Protein AF-A0A1Q4A451-F1 (afdb_monomer)

Foldseek 3Di:
DVVVVVVLQVLDLVSVLVQFFQQQNPDPCFVVQSVVVVVVQVQSHKDWDDDPDAWDWAWDADPVRAIWIWTWDWIWIDHPNWIKIKIWTAICGQRVDRSRHGTFAIEMETADPVCDDPQSVVVVVLSVPQHSVRPDHGHYYYDD

Radius of gyration: 14.91 Å; Cα contacts (8 Å, |Δi|>4): 261; chains: 1; bounding box: 36×28×41 Å

Secondary structure (DSSP, 8-state):
-HHHHHHHTT--HHHHHTTB-HHHHT-TTHHHHHHHHHHT-TTS--EEPPPSSPPEEEEEE-TTS-EEEEEEEEEEEEETTEEEEEEEEEEEEESS-GGGBEEEEEEEEEPPSSS--HHHHHHHHHHHT--TT--SPPEEE---

Nearest PDB structures (foldseek):
  7cxv-assembly1_A  TM=4.084E-01  e=2.844E+00  Saccharothrix mutabilis subsp. capreolus
  7cxv-assembly1_B-2  TM=4.315E-01  e=4.055E+00  Saccharothrix mutabilis subsp. capreolus
  3e99-assembly1_A  TM=3.545E-01  e=5.781E+00  Burkholderia mallei ATCC 23344
  8xci-assembly1_J  TM=2.433E-01  e=2.681E+00  Escherichia phage Lambda

Mean predicted aligned error: 6.19 Å

Structure (mmCIF, N/CA/C/O backbone):
data_AF-A0A1Q4A451-F1
#
_entry.id   AF-A0A1Q4A451-F1
#
loop_
_atom_site.group_PDB
_atom_site.id
_atom_site.type_symbol
_atom_site.label_atom_id
_atom_site.label_alt_id
_atom_site.label_comp_id
_atom_site.label_asym_id
_atom_site.label_entity_id
_atom_site.label_seq_id
_atom_site.pdbx_PDB_ins_code
_atom_site.Cartn_x
_atom_site.Cartn_y
_atom_site.Cartn_z
_atom_site.occupancy
_atom_site.B_iso_or_equiv
_atom_site.auth_seq_id
_atom_site.auth_comp_id
_atom_site.auth_asym_id
_atom_site.auth_atom_id
_atom_site.pdbx_PDB_model_num
ATOM 1 N N . MET A 1 1 ? 11.476 10.130 0.669 1.00 39.94 1 MET A N 1
ATOM 2 C CA . MET A 1 1 ? 10.596 9.310 1.534 1.00 39.94 1 MET A CA 1
ATOM 3 C C . MET A 1 1 ? 9.775 10.143 2.523 1.00 39.94 1 MET A C 1
ATOM 5 O O . MET A 1 1 ? 8.833 9.606 3.077 1.00 39.94 1 MET A O 1
ATOM 9 N N . THR A 1 2 ? 10.080 11.434 2.714 1.00 37.59 2 THR A N 1
ATOM 10 C CA . THR A 1 2 ? 9.196 12.423 3.365 1.00 37.59 2 THR A CA 1
ATOM 11 C C . THR A 1 2 ? 7.920 12.685 2.547 1.00 37.59 2 THR A C 1
ATOM 13 O O . THR A 1 2 ? 6.843 12.718 3.117 1.00 37.59 2 THR A O 1
ATOM 16 N N . GLY A 1 3 ? 8.010 12.683 1.209 1.00 43.44 3 GLY A N 1
ATOM 17 C CA . GLY A 1 3 ? 6.883 13.034 0.327 1.00 43.44 3 GLY A CA 1
ATOM 18 C C . GLY A 1 3 ? 5.724 12.031 0.170 1.00 43.44 3 GLY A C 1
ATOM 19 O O . GLY A 1 3 ? 4.700 12.415 -0.370 1.00 43.44 3 GLY A O 1
ATOM 20 N N . ILE A 1 4 ? 5.833 10.765 0.608 1.00 45.91 4 ILE A N 1
ATOM 21 C CA . ILE A 1 4 ? 4.670 9.837 0.601 1.00 45.91 4 ILE A CA 1
ATOM 22 C C . ILE A 1 4 ? 3.835 10.034 1.876 1.00 45.91 4 ILE A C 1
ATOM 24 O O . ILE A 1 4 ? 2.612 10.001 1.825 1.00 45.91 4 ILE A O 1
ATOM 28 N N . VAL A 1 5 ? 4.497 10.308 3.007 1.00 51.66 5 VAL A N 1
ATOM 29 C CA . VAL A 1 5 ? 3.844 10.586 4.297 1.00 51.66 5 VAL A CA 1
ATOM 30 C C . VAL A 1 5 ? 3.244 11.996 4.316 1.00 51.66 5 VAL A C 1
ATOM 32 O O . VAL A 1 5 ? 2.123 12.159 4.775 1.00 51.66 5 VAL A O 1
ATOM 35 N N . GLU A 1 6 ? 3.946 12.994 3.765 1.00 46.84 6 GLU A N 1
ATOM 36 C CA . GLU A 1 6 ? 3.465 14.386 3.664 1.00 46.84 6 GLU A CA 1
ATOM 37 C C . GLU A 1 6 ? 2.233 14.548 2.756 1.00 46.84 6 GLU A C 1
ATOM 39 O O . GLU A 1 6 ? 1.507 15.525 2.893 1.00 46.84 6 GLU A O 1
ATOM 44 N N . GLU A 1 7 ? 1.969 13.613 1.841 1.00 47.66 7 GLU A N 1
ATOM 45 C CA . GLU A 1 7 ? 0.846 13.729 0.898 1.00 47.66 7 GLU A CA 1
ATOM 46 C C . GLU A 1 7 ? -0.374 12.896 1.283 1.00 47.66 7 GLU A C 1
ATOM 48 O O . GLU A 1 7 ? -1.500 13.304 1.007 1.00 47.66 7 GLU A O 1
ATOM 53 N N . LEU A 1 8 ? -0.173 11.815 2.037 1.00 49.81 8 LEU A N 1
ATOM 54 C CA . LEU A 1 8 ? -1.249 11.159 2.781 1.00 49.81 8 LEU A CA 1
ATOM 55 C C . LEU A 1 8 ? -1.810 12.046 3.907 1.00 49.81 8 LEU A C 1
ATOM 57 O O . LEU A 1 8 ? -2.954 11.868 4.309 1.00 49.81 8 LEU A O 1
ATOM 61 N N . ASP A 1 9 ? -1.026 13.015 4.389 1.00 43.16 9 ASP A N 1
ATOM 62 C CA . ASP A 1 9 ? -1.444 14.046 5.352 1.00 43.16 9 ASP A CA 1
ATOM 63 C C . ASP A 1 9 ? -2.396 15.094 4.729 1.00 43.16 9 ASP A C 1
ATOM 65 O O . ASP A 1 9 ? -3.038 15.856 5.446 1.00 43.16 9 ASP A O 1
ATOM 69 N N . SER A 1 10 ? -2.519 15.146 3.392 1.00 44.66 10 SER A N 1
ATOM 70 C CA . SER A 1 10 ? -3.312 16.178 2.701 1.00 44.66 10 SER A CA 1
ATOM 71 C C . SER A 1 10 ? -4.814 15.878 2.598 1.00 44.66 10 SER A C 1
ATOM 73 O O . SER A 1 10 ? -5.590 16.801 2.352 1.00 44.66 10 SER A O 1
ATOM 75 N N . GLY A 1 11 ? -5.234 14.620 2.803 1.00 45.44 11 GLY A N 1
ATOM 76 C CA . GLY A 1 11 ? -6.645 14.213 2.725 1.00 45.44 11 GLY A CA 1
ATOM 77 C C . GLY A 1 11 ? -7.291 14.395 1.343 1.00 45.44 11 GLY A C 1
ATOM 78 O O . GLY A 1 11 ? -8.510 14.529 1.266 1.00 45.44 11 GLY A O 1
ATOM 79 N N . ASP A 1 12 ? -6.491 14.453 0.271 1.00 46.72 12 ASP A N 1
ATOM 80 C CA . ASP A 1 12 ? -6.959 14.659 -1.104 1.00 46.72 12 ASP A CA 1
ATOM 81 C C . ASP A 1 12 ? -6.909 13.340 -1.903 1.00 46.72 12 ASP A C 1
ATOM 83 O O . ASP A 1 12 ? -5.846 12.878 -2.330 1.00 46.72 12 ASP A O 1
ATOM 87 N N . ASP A 1 13 ? -8.074 12.716 -2.093 1.00 52.72 13 ASP A N 1
ATOM 88 C CA . ASP A 1 13 ? -8.239 11.388 -2.710 1.00 52.72 13 ASP A CA 1
ATOM 89 C C . ASP A 1 13 ? -7.681 11.313 -4.143 1.00 52.72 13 ASP A C 1
ATOM 91 O O . ASP A 1 13 ? -7.189 10.268 -4.579 1.00 52.72 13 ASP A O 1
ATOM 95 N N . LEU A 1 14 ? -7.703 12.438 -4.872 1.00 50.50 14 LEU A N 1
ATOM 96 C CA . LEU A 1 14 ? -7.162 12.538 -6.232 1.00 50.50 14 LEU A CA 1
ATOM 97 C C . LEU A 1 14 ? -5.635 12.433 -6.247 1.00 50.50 14 LEU A C 1
ATOM 99 O O . LEU A 1 14 ? -5.069 11.765 -7.112 1.00 50.50 14 LEU A O 1
ATOM 103 N N . GLY A 1 15 ? -4.970 13.039 -5.262 1.00 61.75 15 GLY A N 1
ATOM 104 C CA . GLY A 1 15 ? -3.519 12.953 -5.126 1.00 61.75 15 GLY A CA 1
ATOM 105 C C . GLY A 1 15 ? -3.061 11.540 -4.775 1.00 61.75 15 GLY A C 1
ATOM 106 O O . GLY A 1 15 ? -1.981 11.128 -5.191 1.00 61.75 15 GLY A O 1
ATOM 107 N N . PHE A 1 16 ? -3.884 10.769 -4.057 1.00 70.44 16 PHE A N 1
ATOM 108 C CA . PHE A 1 16 ? -3.543 9.404 -3.669 1.00 70.44 16 PHE A CA 1
ATOM 109 C C . PHE A 1 16 ? -3.667 8.405 -4.827 1.00 70.44 16 PHE A C 1
ATOM 111 O O . PHE A 1 16 ? -2.749 7.612 -5.034 1.00 70.44 16 PHE A O 1
ATOM 118 N N . GLU A 1 17 ? -4.742 8.469 -5.623 1.00 79.44 17 GLU A N 1
ATOM 119 C CA . GLU A 1 17 ? -4.916 7.607 -6.805 1.00 79.44 17 GLU A CA 1
ATOM 120 C C . GLU A 1 17 ? -3.797 7.831 -7.841 1.00 79.44 17 GLU A C 1
ATOM 122 O O . GLU A 1 17 ? -3.248 6.874 -8.388 1.00 79.44 17 GLU A O 1
ATOM 127 N N . GLU A 1 18 ? -3.385 9.084 -8.064 1.00 81.56 18 GLU A N 1
ATOM 128 C CA . GLU A 1 18 ? -2.313 9.443 -9.006 1.00 81.56 18 GLU A CA 1
ATOM 129 C C . GLU A 1 18 ? -0.931 8.884 -8.629 1.00 81.56 18 GLU A C 1
ATOM 131 O O . GLU A 1 18 ? -0.033 8.838 -9.471 1.00 81.56 18 GLU A O 1
ATOM 136 N N . ARG A 1 19 ? -0.748 8.436 -7.381 1.00 82.00 19 ARG A N 1
ATOM 137 C CA . ARG A 1 19 ? 0.505 7.833 -6.899 1.00 82.00 19 ARG A CA 1
ATOM 138 C C . ARG A 1 19 ? 0.629 6.359 -7.222 1.00 82.00 19 ARG A C 1
ATOM 140 O O . ARG A 1 19 ? 1.727 5.814 -7.092 1.00 82.00 19 ARG A O 1
ATOM 147 N N . PHE A 1 20 ? -0.466 5.715 -7.610 1.00 89.81 20 PHE A N 1
ATOM 148 C CA . PHE A 1 20 ? -0.434 4.332 -8.043 1.00 89.81 20 PHE A CA 1
ATOM 149 C C . PHE A 1 20 ? 0.208 4.215 -9.423 1.00 89.81 20 PHE A C 1
ATOM 151 O O . PHE A 1 20 ? -0.042 5.028 -10.315 1.00 89.81 20 PHE A O 1
ATOM 158 N N . GLY A 1 21 ? 1.012 3.169 -9.606 1.00 89.25 21 GLY A N 1
ATOM 159 C CA . GLY A 1 21 ? 1.537 2.835 -10.925 1.00 89.25 21 GLY A CA 1
ATOM 160 C C . GLY A 1 21 ? 0.413 2.525 -11.909 1.00 89.25 21 GLY A C 1
ATOM 161 O O . GLY A 1 21 ? -0.682 2.112 -11.516 1.00 89.25 21 GLY A O 1
ATOM 162 N N . ASP A 1 22 ? 0.672 2.708 -13.203 1.00 92.69 22 ASP A N 1
ATOM 163 C CA . ASP A 1 22 ? -0.299 2.478 -14.282 1.00 92.69 22 ASP A CA 1
ATOM 164 C C . ASP A 1 22 ? -0.982 1.111 -14.177 1.00 92.69 22 ASP A C 1
ATOM 166 O O . ASP A 1 22 ? -2.191 0.992 -14.389 1.00 92.69 22 ASP A O 1
ATOM 170 N N . ARG A 1 23 ? -0.224 0.076 -13.795 1.00 90.19 23 ARG A N 1
ATOM 171 C CA . ARG A 1 23 ? -0.740 -1.282 -13.623 1.00 90.19 23 ARG A CA 1
ATOM 172 C C . ARG A 1 23 ? -1.788 -1.375 -12.519 1.00 90.19 23 ARG A C 1
ATOM 174 O O . ARG A 1 23 ? -2.793 -2.058 -12.714 1.00 90.19 23 ARG A O 1
ATOM 181 N N . ALA A 1 24 ? -1.551 -0.715 -11.389 1.00 91.06 24 ALA A N 1
ATOM 182 C CA . ALA A 1 24 ? -2.480 -0.684 -10.268 1.00 91.06 24 ALA A CA 1
ATOM 183 C C . ALA A 1 24 ? -3.697 0.195 -10.584 1.00 91.06 24 ALA A C 1
ATOM 185 O O . ALA A 1 24 ? -4.820 -0.205 -10.298 1.00 91.06 24 ALA A O 1
ATOM 186 N N . ARG A 1 25 ? -3.504 1.332 -11.269 1.00 90.44 25 ARG A N 1
ATOM 187 C CA . ARG A 1 25 ? -4.606 2.202 -11.729 1.00 90.44 25 ARG A CA 1
ATOM 188 C C . ARG A 1 25 ? -5.520 1.544 -12.758 1.00 90.44 25 ARG A C 1
ATOM 190 O O . ARG A 1 25 ? -6.693 1.884 -12.848 1.00 90.44 25 ARG A O 1
ATOM 197 N N . ALA A 1 26 ? -4.999 0.593 -13.528 1.00 90.12 26 ALA A N 1
ATOM 198 C CA . ALA A 1 26 ? -5.799 -0.208 -14.446 1.00 90.12 26 ALA A CA 1
ATOM 199 C C . ALA A 1 26 ? -6.661 -1.277 -13.741 1.00 90.12 26 ALA A C 1
ATOM 201 O O . ALA A 1 26 ? -7.489 -1.907 -14.405 1.00 90.12 26 ALA A O 1
ATOM 202 N N . ASP A 1 27 ? -6.474 -1.517 -12.437 1.00 88.00 27 ASP A N 1
ATOM 203 C CA . ASP A 1 27 ? -7.316 -2.437 -11.677 1.00 88.00 27 ASP A CA 1
ATOM 204 C C . ASP A 1 27 ? -8.691 -1.815 -11.400 1.00 88.00 27 ASP A C 1
ATOM 206 O O . ASP A 1 27 ? -8.814 -0.757 -10.783 1.00 88.00 27 ASP A O 1
ATOM 210 N N . ALA A 1 28 ? -9.750 -2.488 -11.853 1.00 82.50 28 ALA A N 1
ATOM 211 C CA . ALA A 1 28 ? -11.114 -1.975 -11.741 1.00 82.50 28 ALA A CA 1
ATOM 212 C C . ALA A 1 28 ? -11.594 -1.833 -10.284 1.00 82.50 28 ALA A C 1
ATOM 214 O O . ALA A 1 28 ? -12.543 -1.093 -10.040 1.00 82.50 28 ALA A O 1
ATOM 215 N N . GLY A 1 29 ? -10.965 -2.536 -9.334 1.00 87.19 29 GLY A N 1
ATOM 216 C CA . GLY A 1 29 ? -11.291 -2.479 -7.912 1.00 87.19 29 GLY A CA 1
ATOM 217 C C . GLY A 1 29 ? -10.511 -1.422 -7.134 1.00 87.19 29 GLY A C 1
ATOM 218 O O . GLY A 1 29 ? -10.792 -1.235 -5.951 1.00 87.19 29 GLY A O 1
ATOM 219 N N . LEU A 1 30 ? -9.556 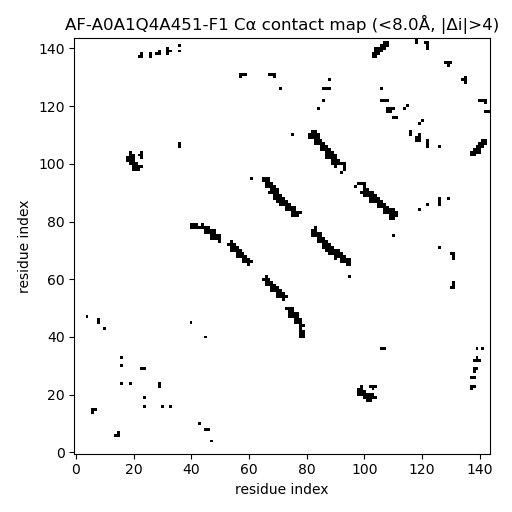-0.717 -7.758 1.00 88.25 30 LEU A N 1
ATOM 220 C CA . LEU A 1 30 ? -8.704 0.237 -7.046 1.00 88.25 30 LEU A CA 1
ATOM 221 C C . LEU A 1 30 ? -9.524 1.348 -6.386 1.00 88.25 30 LEU A C 1
ATOM 223 O O . LEU A 1 30 ? -9.317 1.630 -5.210 1.00 88.25 30 LEU A O 1
ATOM 227 N N . LYS A 1 31 ? -10.468 1.949 -7.119 1.00 87.38 31 LYS A N 1
ATOM 228 C CA . LYS A 1 31 ? -11.271 3.071 -6.614 1.00 87.38 31 LYS A CA 1
ATOM 229 C C . LYS A 1 31 ? -12.107 2.675 -5.397 1.00 87.38 31 LYS A C 1
ATOM 231 O O . LYS A 1 31 ? -11.989 3.300 -4.351 1.00 87.38 31 LYS A O 1
ATOM 236 N N . ASP A 1 32 ? -12.883 1.599 -5.520 1.00 89.00 32 ASP A N 1
ATOM 237 C CA . ASP A 1 32 ? -13.702 1.076 -4.420 1.00 89.00 32 ASP A CA 1
ATOM 238 C C . ASP A 1 32 ? -12.825 0.665 -3.223 1.00 89.00 32 ASP A C 1
ATOM 240 O O . ASP A 1 32 ? -13.206 0.839 -2.066 1.00 89.00 32 ASP A O 1
ATOM 244 N N . GLY A 1 33 ? -11.622 0.147 -3.493 1.00 90.19 33 GLY A N 1
ATOM 245 C CA . GLY A 1 33 ? -10.631 -0.163 -2.471 1.00 90.19 33 GLY A CA 1
ATOM 246 C C . GLY A 1 33 ? -10.100 1.079 -1.752 1.00 90.19 33 GLY A C 1
ATOM 247 O O . GLY A 1 33 ? -9.978 1.057 -0.529 1.00 90.19 33 GLY A O 1
ATOM 248 N N . ILE A 1 34 ? -9.793 2.158 -2.481 1.00 88.44 34 ILE A N 1
ATOM 249 C CA . ILE A 1 34 ? -9.358 3.437 -1.903 1.00 88.44 34 ILE A CA 1
ATOM 250 C C . ILE A 1 34 ? -10.475 3.998 -1.020 1.00 88.44 34 ILE A C 1
ATOM 252 O O . ILE A 1 34 ? -10.216 4.314 0.138 1.00 88.44 34 ILE A O 1
ATOM 256 N N . ASP A 1 35 ? -11.717 4.024 -1.510 1.00 87.56 35 ASP A N 1
ATOM 257 C CA . ASP A 1 35 ? -12.876 4.483 -0.737 1.00 87.56 35 ASP A CA 1
ATOM 258 C C . ASP A 1 35 ? -13.052 3.657 0.553 1.00 87.56 35 ASP A C 1
ATOM 260 O O . ASP A 1 35 ? -13.297 4.205 1.631 1.00 87.56 35 ASP A O 1
ATOM 264 N N . ALA A 1 36 ? -12.871 2.333 0.478 1.00 89.56 36 ALA A N 1
ATOM 265 C CA . ALA A 1 36 ? -12.935 1.452 1.643 1.00 89.56 36 ALA A CA 1
ATOM 266 C C . ALA A 1 36 ? -11.786 1.694 2.637 1.00 89.56 36 ALA A C 1
ATOM 268 O O . ALA A 1 36 ? -12.018 1.720 3.848 1.00 89.56 36 ALA A O 1
ATOM 269 N N . LEU A 1 37 ? -10.561 1.894 2.140 1.00 88.88 37 LEU A N 1
ATOM 270 C CA . LEU A 1 37 ? -9.385 2.217 2.948 1.00 88.88 37 LEU A CA 1
ATOM 271 C C . LEU A 1 37 ? -9.584 3.545 3.686 1.00 88.88 37 LEU A C 1
ATOM 273 O O . LEU A 1 37 ? -9.379 3.608 4.896 1.00 88.88 37 LEU A O 1
ATOM 277 N N . LEU A 1 38 ? -10.025 4.587 2.982 1.00 83.25 38 LEU A N 1
ATOM 278 C CA . LEU A 1 38 ? -10.311 5.901 3.560 1.00 83.25 38 LEU A CA 1
ATOM 279 C C . LEU A 1 38 ? -11.463 5.834 4.568 1.00 83.25 38 LEU A C 1
ATOM 281 O O . LEU A 1 38 ? -11.393 6.447 5.632 1.00 83.25 38 LEU A O 1
ATOM 285 N N . GLY A 1 39 ? -12.476 5.006 4.300 1.00 84.81 39 GLY A N 1
ATOM 286 C CA . GLY A 1 39 ? -13.576 4.727 5.224 1.00 84.81 39 GLY A CA 1
ATOM 287 C C . GLY A 1 39 ? -13.145 4.122 6.568 1.00 84.81 39 GLY A C 1
ATOM 288 O O . GLY A 1 39 ? -13.897 4.205 7.542 1.00 84.81 39 GLY A O 1
ATOM 289 N N . MET A 1 40 ? -11.933 3.559 6.672 1.00 84.12 40 MET A N 1
ATOM 290 C CA . MET A 1 40 ? -11.369 3.122 7.957 1.00 84.12 40 MET A CA 1
ATOM 291 C C . MET A 1 40 ? -10.978 4.294 8.870 1.00 84.12 40 MET A C 1
ATOM 293 O O . MET A 1 40 ? -10.857 4.096 10.083 1.00 84.12 40 MET A O 1
ATOM 297 N N . PHE A 1 41 ? -10.822 5.500 8.315 1.00 81.56 41 PHE A N 1
ATOM 298 C CA . PHE A 1 41 ? -10.391 6.722 8.998 1.00 81.56 41 PHE A CA 1
ATOM 299 C C . PHE A 1 41 ? -11.527 7.771 9.005 1.00 81.56 41 PHE A C 1
ATOM 301 O O . PHE A 1 41 ? -11.428 8.811 8.356 1.00 81.56 41 PHE A O 1
ATOM 308 N N . PRO A 1 42 ? -12.639 7.522 9.728 1.00 64.88 42 PRO A N 1
ATOM 309 C CA . PRO A 1 42 ? -13.899 8.261 9.572 1.00 64.88 42 PRO A CA 1
ATOM 310 C C . PRO A 1 42 ? -13.829 9.748 9.939 1.00 64.88 42 PRO A C 1
ATOM 312 O O . PRO A 1 42 ? -14.673 10.520 9.492 1.00 64.88 42 PRO A O 1
ATOM 315 N N . ASP A 1 43 ? -12.847 10.144 10.750 1.00 67.31 43 ASP A N 1
ATOM 316 C CA . ASP A 1 43 ? -12.690 11.527 11.204 1.00 67.31 43 ASP A CA 1
ATOM 317 C C . ASP A 1 43 ? -11.729 12.335 10.312 1.00 67.31 43 ASP A C 1
ATOM 319 O O . ASP A 1 43 ? -11.529 13.522 10.559 1.00 67.31 43 ASP A O 1
ATOM 323 N N . GLY A 1 44 ? -11.117 11.714 9.292 1.00 60.16 44 GLY A N 1
ATOM 324 C CA . GLY A 1 44 ? -10.193 12.348 8.337 1.00 60.16 44 GLY A CA 1
ATOM 325 C C . GLY A 1 44 ? -8.851 12.805 8.927 1.00 60.16 44 GLY A C 1
ATOM 326 O O . GLY A 1 44 ? -7.868 12.922 8.204 1.00 60.16 44 GLY A O 1
ATOM 327 N N . GLU A 1 45 ? -8.770 13.013 10.243 1.00 66.69 45 GLU A N 1
ATOM 328 C CA . GLU A 1 45 ? -7.521 13.285 10.947 1.00 66.69 45 GLU A CA 1
ATOM 329 C C . GLU A 1 45 ? -6.717 11.987 11.087 1.00 66.69 45 GLU A C 1
ATOM 331 O O . GLU A 1 45 ? -7.102 11.056 11.805 1.00 66.69 45 GLU A O 1
ATOM 336 N N . VAL A 1 46 ? -5.594 11.928 10.372 1.00 70.44 46 VAL A N 1
ATOM 337 C CA . VAL A 1 46 ? -4.671 10.794 10.322 1.00 70.44 46 VAL A CA 1
ATOM 338 C C . VAL A 1 46 ? -3.333 11.253 10.892 1.00 70.44 46 VAL A C 1
ATOM 340 O O . VAL A 1 46 ? -2.602 12.012 10.269 1.00 70.44 46 VAL A O 1
ATOM 343 N N . ALA A 1 47 ? -2.985 10.786 12.088 1.00 74.50 47 ALA A N 1
ATOM 344 C CA . ALA A 1 47 ? -1.678 11.044 12.679 1.00 74.50 47 ALA A CA 1
ATOM 345 C C . ALA A 1 47 ? -0.727 9.879 12.380 1.00 74.50 47 ALA A C 1
ATOM 347 O O . ALA A 1 47 ? -0.886 8.777 12.913 1.00 74.50 47 ALA A O 1
ATOM 348 N N . TRP A 1 48 ? 0.283 10.135 11.550 1.00 73.81 48 TRP A N 1
ATOM 349 C CA . TRP A 1 48 ? 1.354 9.185 11.250 1.00 73.81 48 TRP A CA 1
ATOM 350 C C . TRP A 1 48 ? 2.336 9.115 12.419 1.00 73.81 48 TRP A C 1
ATOM 352 O O . TRP A 1 48 ? 3.014 10.097 12.736 1.00 73.81 48 TRP A O 1
ATOM 362 N N . GLU A 1 49 ? 2.450 7.958 13.073 1.00 71.69 49 GLU A N 1
ATOM 363 C CA . GLU A 1 49 ? 3.495 7.784 14.079 1.00 71.69 49 GLU A CA 1
ATOM 364 C C . GLU A 1 49 ? 4.824 7.438 13.397 1.00 71.69 49 GLU A C 1
ATOM 366 O O . GLU A 1 49 ? 4.897 6.832 12.323 1.00 71.69 49 GLU A O 1
ATOM 371 N N . LYS A 1 50 ? 5.924 7.831 14.040 1.00 64.69 50 LYS A N 1
ATOM 372 C CA . LYS A 1 50 ? 7.261 7.578 13.513 1.00 64.69 50 LYS A CA 1
ATOM 373 C C . LYS A 1 50 ? 7.508 6.072 13.402 1.00 64.69 50 LYS A C 1
ATOM 375 O O . LYS A 1 50 ? 7.434 5.350 14.397 1.00 64.69 50 LYS A O 1
ATOM 380 N N . LEU A 1 51 ? 7.901 5.634 12.210 1.00 63.53 51 LEU A N 1
ATOM 381 C CA . LEU A 1 51 ? 8.442 4.299 11.973 1.00 63.53 51 LEU A CA 1
ATOM 382 C C . LEU A 1 51 ? 9.574 3.987 12.963 1.00 63.53 51 LEU A C 1
ATOM 384 O O . LEU A 1 51 ? 10.527 4.763 13.090 1.00 63.53 51 LEU A O 1
ATOM 388 N N . ARG A 1 52 ? 9.483 2.846 13.657 1.00 56.34 52 ARG A N 1
ATOM 389 C CA . ARG A 1 52 ? 10.615 2.317 14.435 1.00 56.34 52 ARG A CA 1
ATOM 390 C C . ARG A 1 52 ? 11.690 1.733 13.526 1.00 56.34 52 ARG A C 1
ATOM 392 O O . ARG A 1 52 ? 12.867 1.974 13.778 1.00 56.34 52 ARG A O 1
ATOM 399 N N . ASP A 1 53 ? 11.267 1.059 12.461 1.00 66.69 53 ASP A N 1
ATOM 400 C CA . ASP A 1 53 ? 12.133 0.376 11.507 1.00 66.69 53 ASP A CA 1
ATOM 401 C C . ASP A 1 53 ? 11.948 0.957 10.099 1.00 66.69 53 ASP A C 1
ATOM 403 O O . ASP A 1 53 ? 10.868 1.420 9.731 1.00 66.69 53 ASP A O 1
ATOM 407 N N . GLY A 1 54 ? 13.032 0.989 9.320 1.00 68.94 54 GLY A N 1
ATOM 408 C CA . GLY A 1 54 ? 12.991 1.435 7.926 1.00 68.94 54 GLY A CA 1
ATOM 409 C C . GLY A 1 54 ? 12.239 0.453 7.017 1.00 68.94 54 GLY A C 1
ATOM 410 O O . GLY A 1 54 ? 11.922 -0.658 7.441 1.00 68.94 54 GLY A O 1
ATOM 411 N N . PRO A 1 55 ? 11.969 0.831 5.755 1.00 81.25 55 PRO A N 1
ATOM 412 C CA . PRO A 1 55 ? 11.347 -0.077 4.799 1.00 81.25 55 PRO A CA 1
ATOM 413 C C . PRO A 1 55 ? 12.227 -1.307 4.549 1.00 81.25 55 PRO A C 1
ATOM 415 O O . PRO A 1 55 ? 13.456 -1.207 4.497 1.00 81.25 55 PRO A O 1
ATOM 418 N N . VAL A 1 56 ? 11.590 -2.451 4.314 1.00 89.50 56 VAL A N 1
ATOM 419 C CA . VAL A 1 56 ? 12.254 -3.622 3.742 1.00 89.50 56 VAL A CA 1
ATOM 420 C C . VAL A 1 56 ? 12.455 -3.359 2.254 1.00 89.50 56 VAL A C 1
ATOM 422 O O . VAL A 1 56 ? 11.522 -2.990 1.545 1.00 89.50 56 VAL A O 1
ATOM 425 N N . ILE A 1 57 ? 13.685 -3.531 1.777 1.00 90.25 57 ILE A N 1
ATOM 426 C CA . ILE A 1 57 ? 14.054 -3.262 0.387 1.00 90.25 57 ILE A CA 1
ATOM 427 C C . ILE A 1 57 ? 14.378 -4.591 -0.296 1.00 90.25 57 ILE A C 1
ATOM 429 O O . ILE A 1 57 ? 15.284 -5.307 0.133 1.00 90.25 57 ILE A O 1
ATOM 433 N N . ARG A 1 58 ? 13.653 -4.909 -1.371 1.00 93.81 58 ARG A N 1
ATOM 434 C CA . ARG A 1 58 ? 13.900 -6.057 -2.254 1.00 93.81 58 ARG A CA 1
ATOM 435 C C . ARG A 1 58 ? 14.402 -5.526 -3.599 1.00 93.81 58 ARG A C 1
ATOM 437 O O . ARG A 1 58 ? 13.850 -4.558 -4.115 1.00 93.81 58 ARG A O 1
ATOM 444 N N . GLN A 1 59 ? 15.470 -6.108 -4.146 1.00 95.50 59 GLN A N 1
ATOM 445 C CA . GLN A 1 59 ? 16.092 -5.627 -5.388 1.00 95.50 59 GLN A CA 1
ATOM 446 C C . GLN A 1 59 ? 16.484 -6.781 -6.303 1.00 95.50 59 GLN A C 1
ATOM 448 O O . GLN A 1 59 ? 16.914 -7.832 -5.826 1.00 95.50 59 GLN A O 1
ATOM 453 N N . ALA A 1 60 ? 16.382 -6.549 -7.608 1.00 94.44 60 ALA A N 1
ATOM 454 C CA . ALA A 1 60 ? 16.944 -7.405 -8.641 1.00 94.44 60 ALA A CA 1
ATOM 455 C C . ALA A 1 60 ? 17.580 -6.563 -9.751 1.00 94.44 60 ALA A C 1
ATOM 457 O O . ALA A 1 60 ? 17.235 -5.396 -9.954 1.00 94.44 60 ALA A O 1
ATOM 458 N N . THR A 1 61 ? 18.517 -7.186 -10.460 1.00 93.56 61 THR A N 1
ATOM 459 C CA . THR A 1 61 ? 19.143 -6.638 -11.662 1.00 93.56 61 THR A CA 1
ATOM 460 C C . THR A 1 61 ? 18.967 -7.656 -12.778 1.00 93.56 61 THR A C 1
ATOM 462 O O . THR A 1 61 ? 19.311 -8.824 -12.588 1.00 93.56 61 THR A O 1
ATOM 465 N N . GLY A 1 62 ? 18.387 -7.228 -13.896 1.00 86.44 62 GLY A N 1
ATOM 466 C CA . GLY A 1 62 ? 18.193 -8.051 -15.085 1.00 86.44 62 GLY A CA 1
ATOM 467 C C . GLY A 1 62 ? 19.504 -8.337 -15.818 1.00 86.44 62 GLY A C 1
ATOM 468 O O . GLY A 1 62 ? 20.526 -7.689 -15.585 1.00 86.44 62 GLY A O 1
ATOM 469 N N . ASP A 1 63 ? 19.471 -9.301 -16.738 1.00 84.94 63 ASP A N 1
ATOM 470 C CA . ASP A 1 63 ? 20.632 -9.675 -17.562 1.00 84.94 63 ASP A CA 1
ATOM 471 C C . ASP A 1 63 ? 21.103 -8.535 -18.489 1.00 84.94 63 ASP A C 1
ATOM 473 O O . ASP A 1 63 ? 22.260 -8.499 -18.908 1.00 84.94 63 ASP A O 1
ATOM 477 N N . ASP A 1 64 ? 20.215 -7.588 -18.796 1.00 85.19 64 ASP A N 1
ATOM 478 C CA . ASP A 1 64 ? 20.479 -6.358 -19.549 1.00 85.19 64 ASP A CA 1
ATOM 479 C C . ASP A 1 64 ? 21.007 -5.203 -18.677 1.00 85.19 64 ASP A C 1
ATOM 481 O O . ASP A 1 64 ? 21.311 -4.126 -19.191 1.00 85.19 64 ASP A O 1
ATOM 485 N N . GLY A 1 65 ? 21.159 -5.433 -17.370 1.00 86.69 65 GLY A N 1
ATOM 486 C CA . GLY A 1 65 ? 21.564 -4.430 -16.391 1.00 86.69 65 GLY A CA 1
ATOM 487 C C . GLY A 1 65 ? 20.411 -3.597 -15.831 1.00 86.69 65 GLY A C 1
ATOM 488 O O . GLY A 1 65 ? 20.680 -2.722 -15.008 1.00 86.69 65 GLY A O 1
ATOM 489 N N . GLY A 1 66 ? 19.162 -3.870 -16.229 1.00 90.38 66 GLY A N 1
ATOM 490 C CA . GLY A 1 66 ? 17.994 -3.133 -15.760 1.00 90.38 66 GLY A CA 1
ATOM 491 C C . GLY A 1 66 ? 17.736 -3.328 -14.265 1.00 90.38 66 GLY A C 1
ATOM 492 O O . GLY A 1 66 ? 17.868 -4.442 -13.748 1.00 90.38 66 GLY A O 1
ATOM 493 N N . GLN A 1 67 ? 17.378 -2.265 -13.544 1.00 94.38 67 GLN A N 1
ATOM 494 C CA . GLN A 1 67 ? 17.136 -2.318 -12.101 1.00 94.38 67 GLN A CA 1
ATOM 495 C C . GLN A 1 67 ? 15.646 -2.447 -11.757 1.00 94.38 67 GLN A C 1
ATOM 497 O O . GLN A 1 67 ? 14.786 -1.749 -12.288 1.00 94.38 67 GLN A O 1
ATOM 502 N N . THR A 1 68 ? 15.334 -3.301 -10.783 1.00 95.69 68 THR A N 1
ATOM 503 C CA . THR A 1 68 ? 14.024 -3.333 -10.123 1.00 95.69 68 THR A CA 1
ATOM 504 C C . THR A 1 68 ? 14.210 -3.214 -8.621 1.00 95.69 68 THR A C 1
ATOM 506 O O . THR A 1 68 ? 14.959 -3.981 -8.012 1.00 95.69 68 THR A O 1
ATOM 509 N N . VAL A 1 69 ? 13.525 -2.249 -8.015 1.00 93.31 69 VAL A N 1
ATOM 510 C CA . VAL A 1 69 ? 13.548 -1.992 -6.577 1.00 93.31 69 VAL A CA 1
ATOM 511 C C . VAL A 1 69 ? 12.116 -1.975 -6.074 1.00 93.31 69 VAL A C 1
ATOM 513 O O . VAL A 1 69 ? 11.304 -1.190 -6.543 1.00 93.31 69 VAL A O 1
ATOM 516 N N . LEU A 1 70 ? 11.836 -2.809 -5.081 1.00 93.12 70 LEU A N 1
ATOM 517 C CA . LEU A 1 70 ? 10.581 -2.846 -4.347 1.00 93.12 70 LEU A CA 1
ATOM 518 C C . LEU A 1 70 ? 10.844 -2.455 -2.895 1.00 93.12 70 LEU A C 1
ATOM 520 O O . LEU A 1 70 ? 11.741 -2.988 -2.238 1.00 93.12 70 LEU A O 1
ATOM 524 N N . MET A 1 71 ? 10.043 -1.531 -2.388 1.00 92.25 71 MET A N 1
ATOM 525 C CA . MET A 1 71 ? 10.049 -1.091 -1.003 1.00 92.25 71 MET A CA 1
ATOM 526 C C . MET A 1 71 ? 8.757 -1.526 -0.325 1.00 92.25 71 MET A C 1
ATOM 528 O O . MET A 1 71 ? 7.669 -1.202 -0.797 1.00 92.25 71 MET A O 1
ATOM 532 N N . LEU A 1 72 ? 8.895 -2.221 0.800 1.00 92.06 72 LEU A N 1
ATOM 533 C CA . LEU A 1 72 ? 7.793 -2.607 1.668 1.00 92.06 72 LEU A CA 1
ATOM 534 C C . LEU A 1 72 ? 7.890 -1.799 2.960 1.00 92.06 72 LEU A C 1
ATOM 536 O O . LEU A 1 72 ? 8.887 -1.885 3.680 1.00 92.06 72 LEU A O 1
ATOM 540 N N . SER A 1 73 ? 6.880 -0.991 3.254 1.00 87.06 73 SER A N 1
ATOM 541 C CA . SER A 1 73 ? 6.830 -0.167 4.465 1.00 87.06 73 SER A CA 1
ATOM 542 C C . SER A 1 73 ? 5.527 -0.395 5.214 1.00 87.06 73 SER A C 1
ATOM 544 O O . SER A 1 73 ? 4.507 -0.719 4.620 1.00 87.06 73 SER A O 1
ATOM 546 N N . THR A 1 74 ? 5.562 -0.268 6.539 1.00 88.12 74 THR A N 1
ATOM 547 C CA . THR A 1 74 ? 4.378 -0.400 7.397 1.00 88.12 74 THR A CA 1
ATOM 548 C C . THR A 1 74 ? 4.376 0.720 8.414 1.00 88.12 74 THR A C 1
A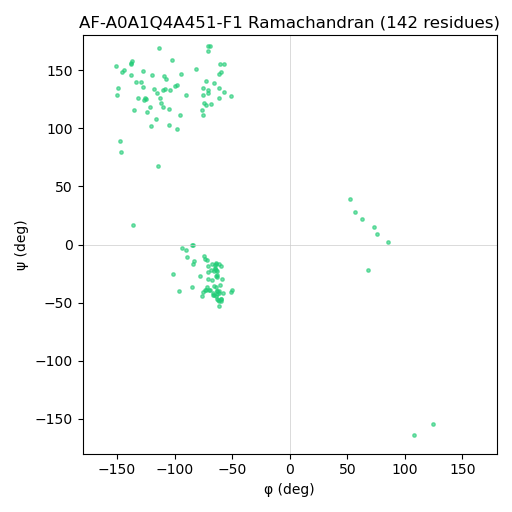TOM 550 O O . THR A 1 74 ? 5.244 0.765 9.279 1.00 88.12 74 THR A O 1
ATOM 553 N N . TYR A 1 75 ? 3.386 1.595 8.343 1.00 84.94 75 TYR A N 1
ATOM 554 C CA . TYR A 1 75 ? 3.268 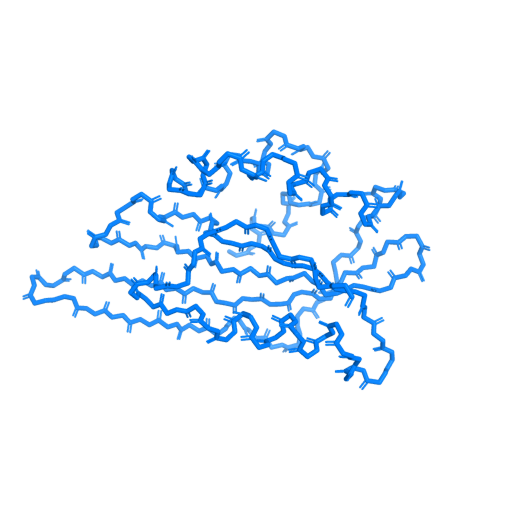2.756 9.199 1.00 84.94 75 TYR A CA 1
ATOM 555 C C . TYR A 1 75 ? 2.203 2.547 10.272 1.00 84.94 75 TYR A C 1
ATOM 557 O O . TYR A 1 75 ? 1.086 2.130 9.961 1.00 84.94 75 TYR A O 1
ATOM 565 N N . PRO A 1 76 ? 2.516 2.871 11.530 1.00 87.19 76 PRO A N 1
ATOM 566 C CA . PRO A 1 76 ? 1.498 3.084 12.544 1.00 87.19 76 PRO A CA 1
ATOM 567 C C . PRO A 1 76 ? 0.747 4.395 12.275 1.00 87.19 76 PRO A C 1
ATOM 569 O O . PRO A 1 76 ? 1.355 5.451 12.100 1.00 87.19 76 PRO A O 1
ATOM 572 N N . VAL A 1 77 ? -0.576 4.319 12.282 1.00 85.75 77 VAL A N 1
ATOM 573 C CA . VAL A 1 77 ? -1.482 5.438 12.019 1.00 85.75 77 VAL A CA 1
ATOM 574 C C . VAL A 1 77 ? -2.514 5.525 13.136 1.00 85.75 77 VAL A C 1
ATOM 576 O O . VAL A 1 77 ? -3.021 4.501 13.586 1.00 85.75 77 VAL A O 1
ATOM 579 N N . SER A 1 78 ? -2.849 6.733 13.577 1.00 85.44 78 SER A N 1
ATOM 580 C CA . SER A 1 78 ? -3.942 6.977 14.521 1.00 85.44 78 SER A CA 1
ATOM 581 C C . SER A 1 78 ?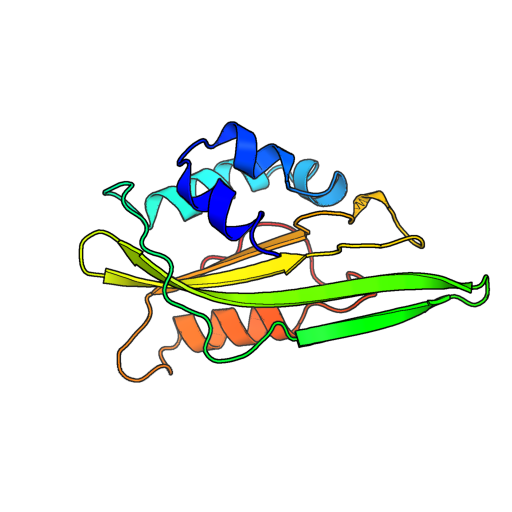 -5.021 7.848 13.884 1.00 85.44 78 SER A C 1
ATOM 583 O O . SER A 1 78 ? -4.700 8.860 13.270 1.00 85.44 78 SER A O 1
ATOM 585 N N . SER A 1 79 ? -6.290 7.471 14.044 1.00 84.19 79 SER A N 1
ATOM 586 C CA . SER A 1 79 ? -7.449 8.260 13.609 1.00 84.19 79 SER A CA 1
ATOM 587 C C . SER A 1 79 ? -8.638 8.011 14.537 1.00 84.19 79 SER A C 1
ATOM 589 O O . SER A 1 79 ? -8.886 6.870 14.937 1.00 84.19 79 SER A O 1
ATOM 591 N N . GLY A 1 80 ? -9.343 9.068 14.953 1.00 81.31 80 GLY A N 1
ATOM 592 C CA . GLY A 1 80 ? -10.516 8.954 15.835 1.00 81.31 80 GLY A CA 1
ATOM 593 C C . GLY A 1 80 ? -10.256 8.239 17.170 1.00 81.31 80 GLY A C 1
ATOM 594 O O . GLY A 1 80 ? -11.133 7.565 17.715 1.00 81.31 80 GLY A O 1
ATOM 595 N N . GLY A 1 81 ? -9.019 8.302 17.679 1.00 83.56 81 GLY A N 1
ATOM 596 C CA . GLY A 1 81 ? -8.588 7.587 18.888 1.00 83.56 81 GLY A CA 1
ATOM 597 C C . GLY A 1 81 ? -8.337 6.083 18.704 1.00 83.56 81 GLY A C 1
ATOM 598 O O . GLY A 1 81 ? -8.130 5.380 19.695 1.00 83.56 81 GLY A O 1
ATOM 599 N N . LYS A 1 82 ? -8.345 5.577 17.465 1.00 86.94 82 LYS A N 1
ATOM 600 C CA . LYS A 1 82 ? -8.025 4.187 17.112 1.00 86.94 82 LYS A CA 1
ATOM 601 C C . LYS A 1 82 ? -6.689 4.113 16.382 1.00 86.94 82 LYS A C 1
ATOM 603 O O . LYS A 1 82 ? -6.359 4.995 15.598 1.00 86.94 82 LYS A O 1
ATOM 608 N N . GLY A 1 83 ? -5.945 3.038 16.631 1.00 89.31 83 GLY A N 1
ATOM 609 C CA . GLY A 1 83 ? -4.700 2.740 15.931 1.00 89.31 83 GLY A CA 1
ATOM 610 C C . GLY A 1 83 ? -4.920 1.805 14.745 1.00 89.31 83 GLY A C 1
ATOM 611 O O . GLY A 1 83 ? -5.731 0.880 14.813 1.00 89.31 83 GLY A O 1
ATOM 612 N N . PHE A 1 84 ? -4.130 1.998 13.700 1.00 90.06 84 PHE A N 1
ATOM 613 C CA . PHE A 1 84 ? -4.101 1.203 12.482 1.00 90.06 84 PHE A CA 1
ATOM 614 C C . PHE A 1 84 ? -2.656 0.956 12.053 1.00 90.06 84 PHE A C 1
ATOM 616 O O . PHE A 1 84 ? -1.748 1.724 12.379 1.00 90.06 84 PHE A O 1
ATOM 623 N N . TRP A 1 85 ? -2.451 -0.119 11.308 1.00 91.69 85 TRP A N 1
ATOM 624 C CA . TRP A 1 85 ? -1.294 -0.276 10.443 1.00 91.69 85 TRP A CA 1
ATOM 625 C C . TRP A 1 85 ? -1.703 0.060 9.023 1.00 91.69 85 TRP A C 1
ATOM 627 O O . TRP A 1 85 ? -2.751 -0.403 8.581 1.00 91.69 85 TRP A O 1
ATOM 637 N N . VAL A 1 86 ? -0.863 0.809 8.315 1.00 90.81 86 VAL A N 1
ATOM 638 C CA . VAL A 1 86 ? -0.978 1.026 6.872 1.00 90.81 86 VAL A CA 1
ATOM 639 C C . VAL A 1 86 ? 0.306 0.546 6.214 1.00 90.81 86 VAL A C 1
ATOM 641 O O . VAL A 1 86 ? 1.391 1.040 6.515 1.00 90.81 86 VAL A O 1
ATOM 644 N N . ALA A 1 87 ? 0.189 -0.447 5.346 1.00 92.00 87 ALA A N 1
ATOM 645 C CA . ALA A 1 87 ? 1.293 -1.080 4.650 1.00 92.00 87 ALA A CA 1
ATOM 646 C C . ALA A 1 87 ? 1.315 -0.680 3.174 1.00 92.00 87 ALA A C 1
ATOM 648 O O . ALA A 1 87 ? 0.265 -0.587 2.545 1.00 92.00 87 ALA A O 1
ATOM 649 N N . PHE A 1 88 ? 2.510 -0.496 2.618 1.00 91.12 88 PHE A N 1
ATOM 650 C CA . PHE A 1 88 ? 2.722 -0.140 1.218 1.00 91.12 88 PHE A CA 1
ATOM 651 C C . PHE A 1 88 ? 3.691 -1.112 0.560 1.00 91.12 88 PHE A C 1
ATOM 653 O O . PHE A 1 88 ? 4.760 -1.384 1.108 1.00 91.12 88 PHE A O 1
ATOM 660 N N . ALA A 1 89 ? 3.343 -1.546 -0.649 1.00 94.81 89 ALA A N 1
ATOM 661 C CA . ALA A 1 89 ? 4.273 -2.082 -1.629 1.00 94.81 89 ALA A CA 1
ATOM 662 C C . ALA A 1 89 ? 4.483 -1.018 -2.715 1.00 94.81 89 ALA A C 1
ATOM 664 O O . ALA A 1 89 ? 3.539 -0.619 -3.399 1.00 94.81 89 ALA A O 1
ATOM 665 N N . TYR A 1 90 ? 5.713 -0.526 -2.842 1.00 91.62 90 TYR A N 1
ATOM 666 C CA . TYR A 1 90 ? 6.056 0.619 -3.685 1.00 91.62 90 TYR A CA 1
ATOM 667 C C . TYR A 1 90 ? 7.280 0.309 -4.546 1.00 91.62 90 TYR A C 1
ATOM 669 O O . TYR A 1 90 ? 8.331 -0.050 -4.010 1.00 91.62 90 TYR A O 1
ATOM 677 N N . PHE A 1 91 ? 7.170 0.483 -5.862 1.00 92.50 91 PHE A N 1
ATOM 678 C CA . PHE A 1 91 ? 8.310 0.396 -6.773 1.00 92.50 91 PHE A CA 1
ATOM 679 C C . PHE A 1 91 ? 8.830 1.807 -7.073 1.00 92.50 91 PHE A C 1
ATOM 681 O O . PHE A 1 91 ? 8.264 2.489 -7.925 1.00 92.50 91 PHE A O 1
ATOM 688 N N . PRO A 1 92 ? 9.906 2.287 -6.416 1.00 87.62 92 PRO A N 1
ATOM 689 C CA . PRO A 1 92 ? 10.561 3.527 -6.837 1.00 87.62 92 PRO A CA 1
ATOM 690 C C . PRO A 1 92 ? 11.163 3.441 -8.240 1.00 87.62 92 PRO A C 1
ATOM 692 O O . PRO A 1 92 ? 11.348 4.477 -8.866 1.00 87.62 92 PRO A O 1
ATOM 695 N N . VAL A 1 93 ? 11.554 2.234 -8.659 1.00 89.44 93 VAL A N 1
ATOM 696 C CA . VAL A 1 93 ? 12.203 1.940 -9.939 1.00 89.44 93 VAL A CA 1
ATOM 697 C C . VAL A 1 93 ? 11.811 0.523 -10.348 1.00 89.44 93 VAL A C 1
ATOM 699 O O . VAL A 1 93 ? 11.979 -0.413 -9.559 1.00 89.44 93 VAL A O 1
ATOM 702 N N . ASN A 1 94 ? 11.328 0.346 -11.573 1.00 91.62 94 ASN A N 1
ATOM 703 C CA . ASN A 1 94 ? 11.085 -0.957 -12.178 1.00 91.62 94 ASN A CA 1
ATOM 704 C C . ASN A 1 94 ? 11.347 -0.883 -13.686 1.00 91.62 94 ASN A C 1
ATOM 706 O O . ASN A 1 94 ? 10.429 -0.794 -14.490 1.00 91.62 94 ASN A O 1
ATOM 710 N N . GLU A 1 95 ? 12.617 -0.946 -14.080 1.00 92.62 95 GLU A N 1
ATOM 711 C CA . GLU A 1 95 ? 13.004 -0.832 -15.493 1.00 92.62 95 GLU A CA 1
ATOM 712 C C . GLU A 1 95 ? 12.548 -2.036 -16.335 1.00 92.62 95 GLU A C 1
ATOM 714 O O . GLU A 1 95 ? 12.391 -1.912 -17.549 1.00 92.62 95 GLU A O 1
ATOM 719 N N . ALA A 1 96 ? 12.300 -3.186 -15.698 1.00 90.50 96 ALA A N 1
ATOM 720 C CA . ALA A 1 96 ? 11.773 -4.377 -16.360 1.00 90.50 96 ALA A CA 1
ATOM 721 C C . ALA A 1 96 ? 10.291 -4.217 -16.745 1.00 90.50 96 ALA A C 1
ATOM 723 O O . ALA A 1 96 ? 9.873 -4.694 -17.801 1.00 90.50 96 ALA A O 1
ATOM 724 N N . ASP A 1 97 ? 9.506 -3.538 -15.906 1.00 91.62 97 ASP A N 1
ATOM 725 C CA . ASP A 1 97 ? 8.118 -3.171 -16.181 1.00 91.62 97 ASP A CA 1
ATOM 726 C C . ASP A 1 97 ? 7.771 -1.824 -15.519 1.00 91.62 97 ASP A C 1
ATOM 728 O O . ASP A 1 97 ? 7.269 -1.791 -14.384 1.00 91.62 97 ASP A O 1
ATOM 732 N N . PRO A 1 98 ? 7.997 -0.705 -16.237 1.00 93.38 98 PRO A N 1
ATOM 733 C CA . PRO A 1 98 ? 7.764 0.635 -15.705 1.00 93.38 98 PRO A CA 1
ATOM 734 C C . PRO A 1 98 ? 6.307 0.912 -15.322 1.00 93.38 98 PRO A C 1
ATOM 736 O O . PRO A 1 98 ? 6.041 1.842 -14.569 1.00 93.38 98 PRO A O 1
ATOM 739 N N . SER A 1 99 ? 5.345 0.103 -15.789 1.00 93.44 99 SER A N 1
ATOM 740 C CA . SER A 1 99 ? 3.935 0.274 -15.417 1.00 93.44 99 SER A CA 1
ATOM 741 C C . SER A 1 99 ? 3.662 -0.017 -13.935 1.00 93.44 99 SER A C 1
ATOM 743 O O . SER A 1 99 ? 2.626 0.392 -13.408 1.00 93.44 99 SER A O 1
ATOM 745 N N . ASN A 1 100 ? 4.591 -0.695 -13.254 1.00 92.38 100 ASN A N 1
ATOM 746 C CA . ASN A 1 100 ? 4.518 -0.961 -11.820 1.00 92.38 100 ASN A CA 1
ATOM 747 C C . ASN A 1 100 ? 5.153 0.147 -10.967 1.00 92.38 100 ASN A C 1
ATOM 749 O O . ASN A 1 100 ? 4.985 0.107 -9.749 1.00 92.38 100 ASN A O 1
ATOM 753 N N . GLU A 1 101 ? 5.884 1.099 -11.563 1.00 92.38 101 GLU A N 1
ATOM 754 C CA . GLU A 1 101 ? 6.508 2.204 -10.823 1.00 92.38 101 GLU A CA 1
ATOM 755 C C . GLU A 1 101 ? 5.456 3.070 -10.128 1.00 92.38 101 GLU A C 1
ATOM 757 O O . GLU A 1 101 ? 4.445 3.437 -10.719 1.00 92.38 101 GLU A O 1
ATOM 762 N N . GLY A 1 102 ? 5.702 3.404 -8.863 1.00 90.19 102 GLY A N 1
ATOM 763 C CA . GLY A 1 102 ? 4.721 4.037 -7.988 1.00 90.19 102 GLY A CA 1
ATOM 764 C C . GLY A 1 102 ? 4.201 3.091 -6.908 1.00 90.19 102 GLY A C 1
ATOM 765 O O . GLY A 1 102 ? 4.805 2.062 -6.583 1.00 90.19 102 GLY A O 1
ATOM 766 N N . ILE A 1 103 ? 3.082 3.472 -6.290 1.00 92.31 103 ILE A N 1
ATOM 767 C CA . ILE A 1 103 ? 2.373 2.606 -5.349 1.00 92.31 103 ILE A CA 1
ATOM 768 C C . ILE A 1 103 ? 1.789 1.444 -6.148 1.00 92.31 103 ILE A C 1
ATOM 770 O O . ILE A 1 103 ? 0.995 1.627 -7.069 1.00 92.31 103 ILE A O 1
ATOM 774 N N . TYR A 1 104 ? 2.195 0.236 -5.789 1.00 94.81 104 TYR A N 1
ATOM 775 C CA . TYR A 1 104 ? 1.701 -0.979 -6.416 1.00 94.81 104 TYR A CA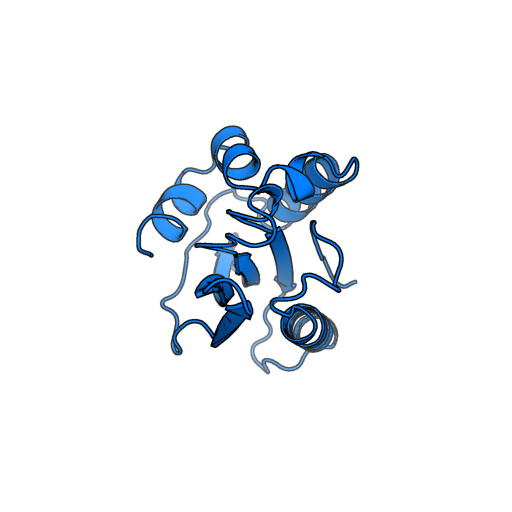 1
ATOM 776 C C . TYR A 1 104 ? 0.558 -1.583 -5.606 1.00 94.81 104 TYR A C 1
ATOM 778 O O . TYR A 1 104 ? -0.446 -2.017 -6.166 1.00 94.81 104 TYR A O 1
ATOM 786 N N . ALA A 1 105 ? 0.673 -1.557 -4.277 1.00 95.50 105 ALA A N 1
ATOM 787 C CA . ALA A 1 105 ? -0.399 -1.987 -3.397 1.00 95.50 105 ALA A CA 1
ATOM 788 C C . ALA A 1 105 ? -0.374 -1.269 -2.046 1.00 95.50 105 ALA A C 1
ATOM 790 O O . ALA A 1 105 ? 0.686 -0.858 -1.564 1.00 95.50 105 ALA A O 1
ATOM 791 N N . VAL A 1 106 ? -1.548 -1.169 -1.424 1.00 94.12 106 VAL A N 1
ATOM 792 C CA . VAL A 1 106 ? -1.736 -0.610 -0.079 1.00 94.12 106 VAL A CA 1
ATOM 793 C C . VAL A 1 106 ? -2.632 -1.535 0.721 1.00 94.12 106 VAL A C 1
ATOM 795 O O . VAL A 1 106 ? -3.608 -2.064 0.207 1.00 94.12 106 VAL A O 1
ATOM 798 N N . GLY A 1 107 ? -2.322 -1.741 1.989 1.00 94.44 107 GLY A N 1
ATOM 799 C CA . GLY A 1 107 ? -3.212 -2.466 2.882 1.00 94.44 107 GLY A CA 1
ATOM 800 C C . GLY A 1 107 ? -3.316 -1.784 4.225 1.00 94.44 107 GLY A C 1
ATOM 801 O O . GLY A 1 107 ? -2.422 -1.034 4.613 1.00 94.44 107 GLY A O 1
ATOM 802 N N . ALA A 1 108 ? -4.393 -2.049 4.950 1.00 93.81 108 ALA A N 1
ATOM 803 C CA . ALA A 1 108 ? -4.542 -1.535 6.300 1.00 93.81 108 ALA A CA 1
ATOM 804 C C . ALA A 1 108 ? -5.278 -2.509 7.206 1.00 93.81 108 ALA A C 1
ATOM 806 O O . ALA A 1 108 ? -6.154 -3.240 6.764 1.00 93.81 108 ALA A O 1
ATOM 807 N N . ALA A 1 109 ? -4.928 -2.500 8.488 1.00 95.12 109 ALA A N 1
ATOM 808 C CA . ALA A 1 109 ? -5.573 -3.316 9.509 1.00 95.12 109 ALA A CA 1
ATOM 809 C C . ALA A 1 109 ? -5.653 -2.549 10.835 1.00 95.12 109 ALA A C 1
ATOM 811 O O . ALA A 1 109 ? -4.759 -1.747 11.128 1.00 95.12 109 ALA A O 1
ATOM 812 N N . PRO A 1 110 ? -6.670 -2.798 11.680 1.00 92.69 110 PRO A N 1
ATOM 813 C CA . PRO A 1 110 ? -6.687 -2.280 13.042 1.00 92.69 110 PRO A CA 1
ATOM 814 C C . PRO A 1 110 ? -5.444 -2.733 13.811 1.00 92.69 110 PRO A C 1
ATOM 816 O O . PRO A 1 110 ? -5.099 -3.914 13.825 1.00 92.69 110 PRO A O 1
ATOM 819 N N . ARG A 1 111 ? -4.778 -1.793 14.477 1.00 91.19 111 ARG A N 1
ATOM 820 C CA . ARG A 1 111 ? -3.613 -2.078 15.314 1.00 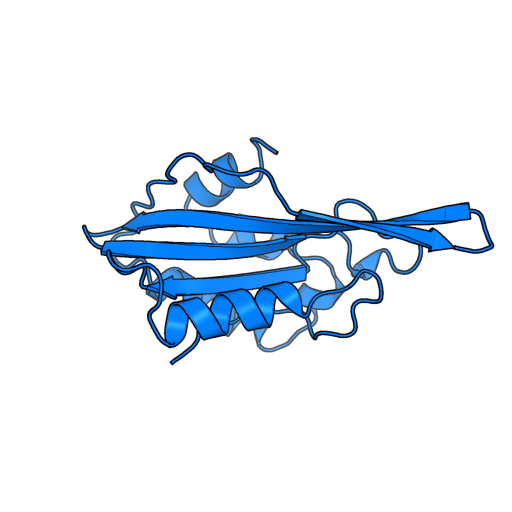91.19 111 ARG A CA 1
ATOM 821 C C . ARG A 1 111 ? -4.072 -2.372 16.728 1.00 91.19 111 ARG A C 1
ATOM 823 O O . ARG A 1 111 ? -4.790 -1.578 17.340 1.00 91.19 111 ARG A O 1
ATOM 830 N N . THR A 1 112 ? -3.611 -3.487 17.278 1.00 87.31 112 THR A N 1
ATOM 831 C CA . THR A 1 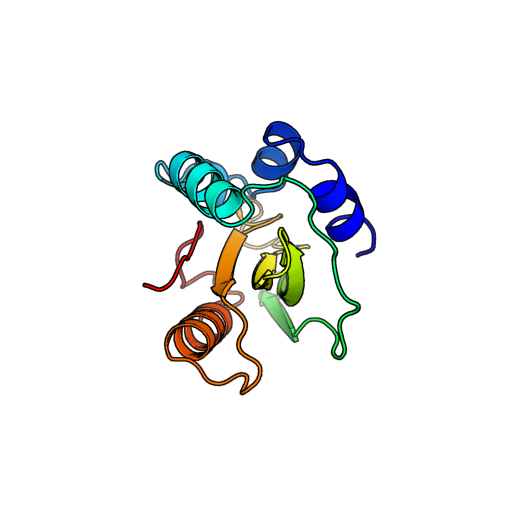112 ? -3.889 -3.838 18.671 1.00 87.31 112 THR A CA 1
ATOM 832 C C . THR A 1 112 ? -2.679 -3.559 19.552 1.00 87.31 112 THR A C 1
ATOM 834 O O . THR A 1 112 ? -1.543 -3.496 19.088 1.00 87.31 112 THR A O 1
ATOM 837 N N . ALA A 1 113 ? -2.900 -3.404 20.860 1.00 82.00 113 ALA A N 1
ATOM 838 C CA . ALA A 1 113 ? -1.799 -3.247 21.812 1.00 82.00 113 ALA A CA 1
ATOM 839 C C . ALA A 1 113 ? -0.882 -4.486 21.867 1.00 82.00 113 ALA A C 1
ATOM 841 O O . ALA A 1 113 ? 0.291 -4.358 22.209 1.00 82.00 113 ALA A O 1
ATOM 842 N N . ALA A 1 114 ? -1.420 -5.668 21.541 1.00 80.50 114 ALA A N 1
ATOM 843 C CA . ALA A 1 114 ? -0.673 -6.921 21.484 1.00 80.50 114 ALA A CA 1
ATOM 844 C C . ALA A 1 114 ? 0.173 -7.049 20.204 1.00 80.50 114 ALA A C 1
ATOM 846 O O . ALA A 1 114 ? 1.213 -7.702 20.235 1.00 80.50 114 ALA A O 1
ATOM 847 N N . GLY A 1 115 ? -0.236 -6.397 19.109 1.00 80.25 115 GLY A N 1
ATOM 848 C CA . GLY A 1 115 ? 0.482 -6.419 17.834 1.00 80.25 115 GLY A CA 1
ATOM 849 C C . GLY A 1 115 ? 0.378 -7.742 17.064 1.00 80.25 115 GLY A C 1
ATOM 850 O O . GLY A 1 115 ? 1.199 -7.986 16.184 1.00 80.25 115 GLY A O 1
ATOM 851 N N . ASP A 1 116 ? -0.564 -8.624 17.417 1.00 85.81 116 ASP A N 1
ATOM 852 C CA . ASP A 1 116 ? -0.647 -9.999 16.901 1.00 85.81 116 ASP A CA 1
ATOM 853 C C . ASP A 1 116 ? -2.067 -10.455 16.513 1.00 85.81 116 ASP A C 1
ATOM 855 O O . ASP A 1 116 ? -2.323 -11.657 16.329 1.00 85.81 116 ASP A O 1
ATOM 859 N N . SER A 1 117 ? -2.999 -9.510 16.347 1.00 92.50 117 SER A N 1
ATOM 860 C CA . SER A 1 117 ? -4.364 -9.843 15.936 1.00 92.50 117 SER A CA 1
ATOM 861 C C . SER A 1 117 ? -4.386 -10.614 14.603 1.00 92.50 117 SER A C 1
ATOM 863 O O . SER A 1 117 ? -3.443 -10.529 13.808 1.00 92.50 117 SER A O 1
ATOM 865 N N . PRO A 1 118 ? -5.433 -11.419 14.333 1.00 95.00 118 PRO A N 1
ATOM 866 C CA . PRO A 1 118 ? -5.572 -12.107 13.050 1.00 95.00 118 PRO A CA 1
ATOM 867 C C . PRO A 1 118 ? -5.433 -11.168 11.843 1.00 95.00 118 PRO A C 1
ATOM 869 O O . PRO A 1 118 ? -4.741 -11.520 10.892 1.00 95.00 118 PRO A O 1
ATOM 872 N N . GLN A 1 119 ? -6.004 -9.964 11.922 1.00 95.19 119 GLN A N 1
ATOM 873 C CA . GLN A 1 119 ? -5.930 -8.941 10.879 1.00 95.19 119 GLN A CA 1
ATOM 874 C C . GLN A 1 119 ? -4.505 -8.401 10.701 1.00 95.19 119 GLN A C 1
ATOM 876 O O . GLN A 1 119 ? -4.030 -8.295 9.574 1.00 95.19 119 GLN A O 1
ATOM 881 N N . GLU A 1 120 ? -3.784 -8.133 11.796 1.00 94.12 120 GLU A N 1
ATOM 882 C CA . GLU A 1 120 ? -2.369 -7.731 11.746 1.00 94.12 120 GLU A CA 1
ATOM 883 C C . GLU A 1 120 ? -1.508 -8.805 11.074 1.00 94.12 120 GLU A C 1
ATOM 885 O O . GLU A 1 120 ? -0.739 -8.520 10.157 1.00 94.12 120 GLU A O 1
ATOM 890 N N . ARG A 1 121 ? -1.688 -10.069 11.471 1.00 94.69 121 ARG A N 1
ATOM 891 C CA . ARG A 1 121 ? -0.958 -11.196 10.876 1.00 94.69 121 ARG A CA 1
ATOM 892 C C . ARG A 1 121 ? -1.288 -11.381 9.398 1.00 94.69 121 ARG A C 1
ATOM 894 O O . ARG A 1 121 ? -0.379 -11.659 8.620 1.00 94.69 121 ARG A O 1
ATOM 901 N N . ALA A 1 122 ? -2.553 -11.224 9.014 1.00 96.38 122 ALA A N 1
ATOM 902 C CA . ALA A 1 122 ? -2.976 -11.300 7.622 1.00 96.38 122 ALA A CA 1
ATOM 903 C C . ALA A 1 122 ? -2.355 -10.175 6.782 1.00 96.38 122 ALA A C 1
ATOM 905 O O . ALA A 1 122 ? -1.815 -10.456 5.716 1.00 96.38 122 ALA A O 1
ATOM 906 N N . LEU A 1 123 ? -2.354 -8.936 7.287 1.00 96.00 123 LEU A N 1
ATOM 907 C CA . LEU A 1 123 ? -1.724 -7.792 6.623 1.00 96.00 123 LEU A CA 1
ATOM 908 C C . LEU A 1 123 ? -0.226 -8.015 6.408 1.00 96.00 123 LEU A C 1
ATOM 910 O O . LEU A 1 123 ? 0.270 -7.820 5.301 1.00 96.00 123 LEU A O 1
ATOM 914 N N . PHE A 1 124 ? 0.499 -8.450 7.440 1.00 93.81 124 PHE A N 1
ATOM 915 C CA . PHE A 1 124 ? 1.943 -8.656 7.326 1.00 93.81 124 PHE A CA 1
ATOM 916 C C . PHE A 1 124 ? 2.287 -9.851 6.436 1.00 93.81 124 PHE A C 1
ATOM 918 O O . PHE A 1 124 ? 3.203 -9.757 5.627 1.00 93.81 124 PHE A O 1
ATOM 925 N N . ALA A 1 125 ? 1.528 -10.949 6.509 1.00 95.25 125 ALA A N 1
ATOM 926 C CA . ALA A 1 125 ? 1.710 -12.079 5.599 1.00 95.25 125 ALA A CA 1
ATOM 927 C C . ALA A 1 125 ? 1.438 -11.690 4.136 1.00 95.25 125 ALA A C 1
ATOM 929 O O . ALA A 1 125 ? 2.176 -12.102 3.241 1.00 95.25 125 ALA A O 1
ATOM 930 N N . TRP A 1 126 ? 0.406 -10.876 3.897 1.00 96.88 126 TRP A N 1
ATOM 931 C CA . TRP A 1 126 ? 0.112 -10.319 2.581 1.00 96.88 126 TRP A CA 1
ATOM 932 C C . TRP A 1 126 ? 1.245 -9.411 2.087 1.00 96.88 126 TRP A C 1
ATOM 934 O O . TRP A 1 126 ? 1.724 -9.606 0.971 1.00 96.88 126 TRP A O 1
ATOM 944 N N . LEU A 1 127 ? 1.748 -8.492 2.918 1.00 95.50 127 LEU A N 1
ATOM 945 C CA . LEU A 1 127 ? 2.852 -7.600 2.549 1.00 95.50 127 LEU A CA 1
ATOM 946 C C . LEU A 1 127 ? 4.136 -8.378 2.216 1.00 95.50 127 LEU A C 1
ATOM 948 O O . LEU A 1 127 ? 4.808 -8.083 1.230 1.00 95.50 127 LEU A O 1
ATOM 952 N N . GLU A 1 128 ? 4.461 -9.408 2.997 1.00 95.06 128 GLU A N 1
ATOM 953 C CA . GLU A 1 128 ? 5.644 -10.244 2.765 1.00 95.06 128 GLU A CA 1
ATOM 954 C C . GLU A 1 128 ? 5.576 -11.048 1.455 1.00 95.06 128 GLU A C 1
ATOM 956 O O . GLU A 1 128 ? 6.617 -11.489 0.951 1.00 95.06 128 GLU A O 1
ATOM 961 N N . SER A 1 129 ? 4.385 -11.214 0.871 1.00 96.56 129 SER A N 1
ATOM 962 C CA . SER A 1 129 ? 4.216 -11.922 -0.401 1.00 96.56 129 SER A CA 1
ATOM 963 C C . SER A 1 129 ? 4.750 -11.147 -1.612 1.00 96.56 129 SER A C 1
ATOM 965 O O . SER A 1 129 ? 5.113 -11.770 -2.602 1.00 96.56 129 SER A O 1
ATOM 967 N N . PHE A 1 130 ? 4.850 -9.813 -1.542 1.00 96.69 130 PHE A N 1
ATOM 968 C CA . PHE A 1 130 ? 5.251 -8.991 -2.688 1.00 96.69 130 PHE A CA 1
ATOM 969 C C . PHE A 1 130 ? 6.734 -9.131 -3.004 1.00 96.69 130 PHE A C 1
ATOM 971 O O . PHE A 1 130 ? 7.594 -8.775 -2.200 1.00 96.69 130 PHE A O 1
ATOM 978 N N . ASP A 1 131 ? 7.060 -9.579 -4.206 1.00 95.88 131 ASP A N 1
ATOM 979 C CA . ASP A 1 131 ? 8.426 -9.694 -4.698 1.00 95.88 131 ASP A CA 1
ATOM 980 C C . ASP A 1 131 ? 8.700 -8.731 -5.861 1.00 95.88 131 ASP A C 1
ATOM 982 O O . ASP A 1 131 ? 7.807 -8.098 -6.422 1.00 95.88 131 ASP A O 1
ATOM 986 N N . VAL A 1 132 ? 9.975 -8.613 -6.228 1.00 95.00 132 VAL A N 1
ATOM 987 C CA . VAL A 1 132 ? 10.413 -7.795 -7.372 1.00 95.00 132 VAL A CA 1
ATOM 988 C C . VAL A 1 132 ? 9.882 -8.302 -8.714 1.00 95.00 132 VAL A C 1
ATOM 990 O O . VAL A 1 132 ? 9.908 -7.559 -9.685 1.00 95.00 132 VAL A O 1
ATOM 993 N N . ALA A 1 133 ? 9.398 -9.546 -8.773 1.00 92.25 133 ALA A N 1
ATOM 994 C CA . ALA A 1 133 ? 8.760 -10.110 -9.956 1.00 92.25 133 ALA A CA 1
ATOM 995 C C . ALA A 1 133 ? 7.267 -9.739 -10.054 1.00 92.25 133 ALA A C 1
ATOM 997 O O . ALA A 1 133 ? 6.614 -10.143 -11.014 1.00 92.25 133 ALA A O 1
ATOM 998 N N . ALA A 1 134 ? 6.740 -8.980 -9.082 1.00 90.19 134 ALA A N 1
ATOM 999 C CA . ALA A 1 134 ? 5.352 -8.536 -9.015 1.00 90.19 134 ALA A CA 1
ATOM 1000 C C . ALA A 1 134 ? 4.346 -9.700 -9.144 1.00 90.19 134 ALA A C 1
ATOM 1002 O O . ALA A 1 134 ? 3.308 -9.581 -9.795 1.00 90.19 134 ALA A O 1
ATOM 1003 N N . THR A 1 135 ? 4.654 -10.850 -8.529 1.00 92.44 135 THR A N 1
ATOM 1004 C CA . THR A 1 135 ? 3.797 -12.048 -8.620 1.00 92.44 135 THR A CA 1
ATOM 1005 C C . THR A 1 135 ? 2.487 -11.905 -7.843 1.00 92.44 135 THR A C 1
ATOM 1007 O O . THR A 1 135 ? 1.462 -12.467 -8.241 1.00 92.44 135 THR A O 1
ATOM 1010 N N . THR A 1 136 ? 2.496 -11.124 -6.761 1.00 94.69 136 THR A N 1
ATOM 1011 C CA . THR A 1 136 ? 1.287 -10.720 -6.038 1.00 94.69 136 THR A CA 1
ATOM 1012 C C . THR A 1 136 ? 0.546 -9.629 -6.822 1.00 94.69 136 THR A C 1
ATOM 1014 O O . THR A 1 136 ? 1.186 -8.681 -7.283 1.00 94.69 136 THR A O 1
ATOM 1017 N N . PRO A 1 137 ? -0.790 -9.716 -6.978 1.00 93.00 137 PRO A N 1
ATOM 1018 C CA . PRO A 1 137 ? -1.572 -8.679 -7.650 1.00 93.00 137 PRO A CA 1
ATOM 1019 C C . PRO A 1 137 ? -1.472 -7.301 -6.966 1.00 93.00 137 PRO A C 1
ATOM 1021 O O . PRO A 1 137 ? -1.351 -7.245 -5.738 1.00 93.00 137 PRO A O 1
ATOM 1024 N N . PRO A 1 138 ? -1.556 -6.196 -7.731 1.00 94.38 138 PRO A N 1
ATOM 1025 C CA . PRO A 1 138 ? -1.652 -4.853 -7.166 1.00 94.38 138 PRO A CA 1
ATOM 1026 C C . PRO A 1 138 ? -3.019 -4.623 -6.508 1.00 94.38 138 PRO A C 1
ATOM 1028 O O . PRO A 1 138 ? -3.950 -5.408 -6.697 1.00 94.38 138 PRO A O 1
ATOM 1031 N N . GLY A 1 139 ? -3.157 -3.504 -5.796 1.00 93.81 139 GLY A N 1
ATOM 1032 C CA . GLY A 1 139 ? -4.452 -3.014 -5.316 1.00 93.81 139 GLY A CA 1
ATOM 1033 C C . GLY A 1 139 ? -4.518 -2.795 -3.809 1.00 93.81 139 GLY A C 1
ATOM 1034 O O . GLY A 1 139 ? -3.506 -2.520 -3.161 1.00 93.81 139 GLY A O 1
ATOM 1035 N N . ILE A 1 140 ? -5.733 -2.880 -3.263 1.00 94.75 140 ILE A N 1
ATOM 1036 C CA . ILE A 1 140 ? -6.013 -2.598 -1.853 1.00 94.75 140 ILE A CA 1
ATOM 1037 C C . ILE A 1 140 ? -6.316 -3.886 -1.086 1.00 94.75 140 ILE A C 1
ATOM 1039 O O . ILE A 1 140 ? -7.110 -4.709 -1.539 1.00 94.75 140 ILE A O 1
ATOM 1043 N N . PHE A 1 141 ? -5.716 -4.050 0.094 1.00 96.31 141 PHE A N 1
ATOM 1044 C CA . PHE A 1 141 ? -5.948 -5.201 0.967 1.00 96.31 141 PHE A CA 1
ATOM 1045 C C . PHE A 1 141 ? -6.399 -4.796 2.372 1.00 96.31 141 PHE A C 1
ATOM 1047 O 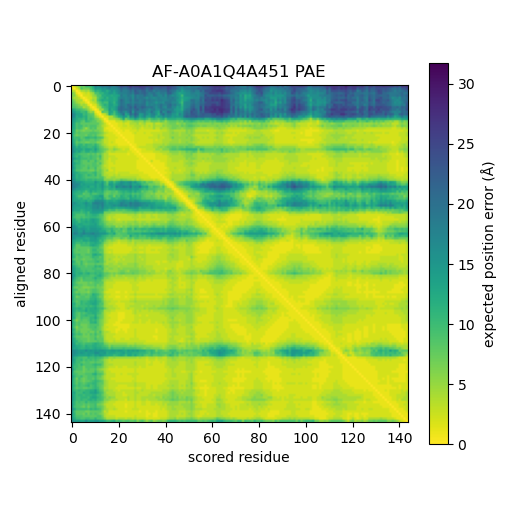O . PHE A 1 141 ? -5.629 -4.235 3.153 1.00 96.31 141 PHE A O 1
ATOM 1054 N N . LEU A 1 142 ? -7.640 -5.144 2.711 1.00 94.88 142 LEU A N 1
ATOM 1055 C CA . LEU A 1 142 ? -8.242 -4.920 4.024 1.00 94.88 142 LEU A CA 1
ATOM 1056 C C . LEU A 1 142 ? -8.655 -6.286 4.607 1.00 94.88 142 LEU A C 1
ATOM 1058 O O . LEU A 1 142 ? -9.645 -6.855 4.14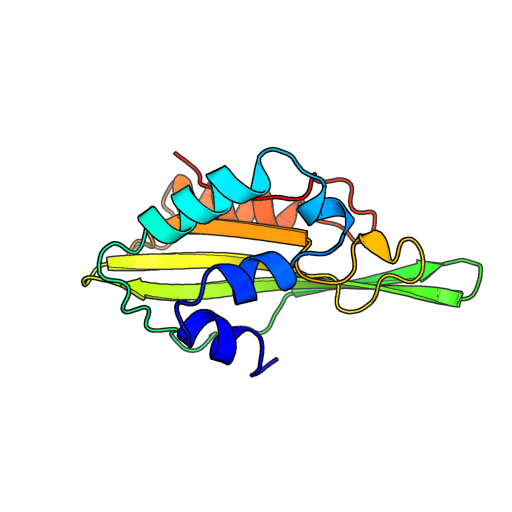8 1.00 94.88 142 LEU A O 1
ATOM 1062 N N . PRO A 1 143 ? -7.895 -6.868 5.551 1.00 91.94 143 PRO A N 1
ATOM 1063 C CA . PRO A 1 143 ? -8.241 -8.150 6.150 1.00 91.94 143 PRO A CA 1
ATOM 1064 C C . PRO A 1 143 ? -9.464 -8.020 7.070 1.00 91.94 143 PRO A C 1
ATOM 1066 O O . PRO A 1 143 ? -9.515 -7.126 7.918 1.00 91.94 143 PRO A O 1
ATOM 1069 N N . GLU A 1 144 ? -10.416 -8.944 6.912 1.00 85.00 144 GLU A N 1
ATOM 1070 C CA . GLU A 1 144 ? -11.636 -9.068 7.732 1.00 85.00 144 GLU A CA 1
ATOM 1071 C C . GLU A 1 144 ? -11.367 -9.687 9.118 1.00 85.00 144 GLU A C 1
ATOM 1073 O O . GLU A 1 144 ? -10.597 -10.671 9.219 1.00 85.00 144 GLU A O 1
#

Solvent-accessible surface area (backbone atoms only — not comparable to full-atom values): 8017 Å² total; per-residue (Å²): 121,65,70,64,60,62,49,67,64,62,73,47,70,68,66,56,58,70,43,33,4,62,56,23,64,68,40,88,59,32,63,64,32,50,54,52,58,52,60,73,38,80,70,70,55,65,48,75,47,83,64,91,66,80,62,51,77,43,74,50,68,47,99,88,67,39,48,27,37,32,36,40,40,69,36,46,34,35,30,83,95,40,47,27,37,42,35,38,39,30,18,91,39,23,66,86,49,60,45,44,29,31,37,28,30,40,32,44,27,69,48,54,97,83,68,66,49,73,29,39,50,48,50,51,55,55,59,70,57,59,49,72,82,57,78,48,82,59,33,63,47,71,58,124

pLDDT: mean 83.61, std 14.9, range [37.59, 96.88]

Sequence (144 aa):
MTGIVEELDSGDDLGFEERFGDRARADAGLKDGIDALLGMFPDGEVAWEKLRDGPVIRQATGDDGGQTVLMLSTYPVSSGGKGFWVAFAYFPVNEADPSNEGIYAVGAAPRTAAGDSPQERALFAWLESFDVAATTPPGIFLPE